Protein AF-X1CVQ2-F1 (afdb_monomer_lite)

Sequence (44 aa):
IKDKKQTRTTIPKQFVDEAGVETGDKMEWELKKKKLKGELKKNG

Organism: NCBI:txid412755

pLDDT: mean 77.98, std 11.24, range [45.34, 87.81]

Secondary structure (DSSP, 8-state):
---------PPPHHHHHHTT--TT-EEEEEEETTEEEEEEE---

Structure (mmCIF, N/CA/C/O backbone):
data_AF-X1CVQ2-F1
#
_entry.id   AF-X1CVQ2-F1
#
loop_
_atom_site.group_PDB
_atom_site.id
_atom_site.type_symbol
_atom_site.label_atom_id
_atom_site.label_alt_id
_atom_site.label_comp_id
_atom_site.label_asym_id
_atom_site.label_entity_id
_atom_site.label_seq_id
_atom_site.pdbx_PDB_ins_code
_atom_site.Cartn_x
_atom_site.Cartn_y
_atom_site.Cartn_z
_atom_site.occupancy
_atom_site.B_iso_or_equiv
_atom_site.auth_seq_id
_atom_site.auth_comp_id
_atom_site.auth_asym_id
_atom_site.auth_atom_id
_atom_site.pdbx_PDB_model_num
ATOM 1 N N . ILE A 1 1 ? 9.034 2.906 26.060 1.00 45.34 1 ILE A N 1
ATOM 2 C CA . ILE A 1 1 ? 9.435 1.944 25.005 1.00 45.34 1 ILE A CA 1
ATOM 3 C C . ILE A 1 1 ? 8.933 2.502 23.672 1.00 45.34 1 ILE A C 1
ATOM 5 O O . ILE A 1 1 ? 7.727 2.586 23.494 1.00 45.34 1 ILE A O 1
ATOM 9 N N . LYS A 1 2 ? 9.817 3.005 22.793 1.00 48.78 2 LYS A N 1
ATOM 10 C CA . LYS A 1 2 ? 9.442 3.361 21.410 1.00 48.78 2 LYS A CA 1
ATOM 11 C C . LYS A 1 2 ? 9.493 2.070 20.602 1.00 48.78 2 LYS A C 1
ATOM 13 O O . LYS A 1 2 ? 10.571 1.665 20.174 1.00 48.78 2 LYS A O 1
ATOM 18 N N . ASP A 1 3 ? 8.354 1.405 20.468 1.00 51.44 3 ASP A N 1
ATOM 19 C CA . ASP A 1 3 ? 8.239 0.211 19.639 1.00 51.44 3 ASP A CA 1
ATOM 20 C C . ASP A 1 3 ? 8.353 0.637 18.166 1.00 51.44 3 ASP A C 1
ATOM 22 O O . ASP A 1 3 ? 7.436 1.214 17.587 1.00 51.44 3 ASP A O 1
ATOM 26 N N . LYS A 1 4 ? 9.549 0.467 17.592 1.00 57.66 4 LYS A N 1
ATOM 27 C CA . LYS A 1 4 ? 9.851 0.723 16.175 1.00 57.66 4 LYS A CA 1
ATOM 28 C C . LYS A 1 4 ? 9.743 -0.570 15.359 1.00 57.66 4 LYS A C 1
ATOM 30 O O . LYS A 1 4 ? 10.556 -0.807 14.468 1.00 57.66 4 LYS A O 1
ATOM 35 N N . LYS A 1 5 ? 8.785 -1.448 15.669 1.00 61.22 5 LYS A N 1
ATOM 36 C CA . LYS A 1 5 ? 8.498 -2.605 14.815 1.00 61.22 5 LYS A CA 1
ATOM 37 C C . LYS A 1 5 ? 7.806 -2.122 13.546 1.00 61.22 5 LYS A C 1
ATOM 39 O O . LYS A 1 5 ? 6.588 -2.008 13.479 1.00 61.22 5 LYS A O 1
ATOM 44 N N . GLN A 1 6 ? 8.605 -1.807 12.532 1.00 60.38 6 GLN A N 1
ATOM 45 C CA . GLN A 1 6 ? 8.099 -1.655 11.178 1.00 60.38 6 GLN A CA 1
ATOM 46 C C . GLN A 1 6 ? 7.749 -3.051 10.659 1.00 60.38 6 GLN A C 1
ATOM 48 O O . GLN A 1 6 ? 8.627 -3.836 10.304 1.00 60.38 6 GLN A O 1
ATOM 53 N N . THR A 1 7 ? 6.462 -3.382 10.652 1.00 65.69 7 THR A N 1
ATOM 54 C CA . THR A 1 7 ? 5.983 -4.619 10.035 1.00 65.69 7 THR A CA 1
ATOM 55 C C . THR A 1 7 ? 6.090 -4.470 8.521 1.00 65.69 7 THR A C 1
ATOM 57 O O . THR A 1 7 ? 5.379 -3.666 7.920 1.00 65.69 7 THR A O 1
ATOM 60 N N . ARG A 1 8 ? 7.007 -5.220 7.900 1.00 70.19 8 ARG A N 1
ATOM 61 C CA . ARG A 1 8 ? 7.116 -5.308 6.441 1.00 70.19 8 ARG A CA 1
ATOM 62 C C . ARG A 1 8 ? 6.299 -6.502 5.960 1.00 70.19 8 ARG A C 1
ATOM 64 O O . ARG A 1 8 ? 6.700 -7.641 6.177 1.00 70.19 8 ARG A O 1
ATOM 71 N N . THR A 1 9 ? 5.191 -6.228 5.286 1.00 72.56 9 THR A N 1
ATOM 72 C CA . T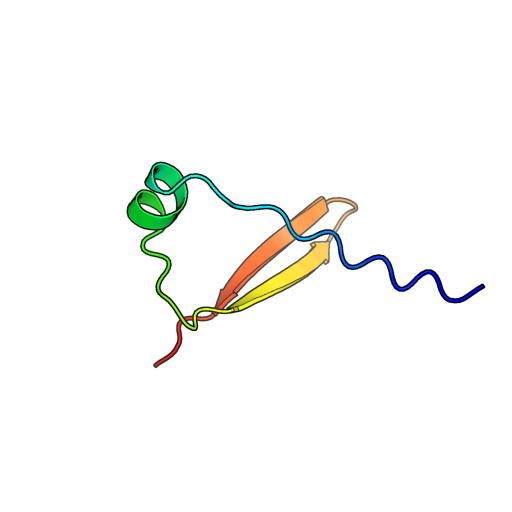HR A 1 9 ? 4.358 -7.248 4.639 1.00 72.56 9 THR A CA 1
ATOM 73 C C . THR A 1 9 ? 4.517 -7.136 3.129 1.00 72.56 9 THR A C 1
ATOM 75 O O . THR A 1 9 ? 4.497 -6.032 2.588 1.00 72.56 9 THR A O 1
ATOM 78 N N . THR A 1 10 ? 4.681 -8.268 2.446 1.00 81.00 10 THR A N 1
ATOM 79 C CA . THR A 1 10 ? 4.668 -8.318 0.979 1.00 81.00 10 THR A CA 1
ATOM 80 C C . THR A 1 10 ? 3.226 -8.405 0.498 1.00 81.00 10 THR A C 1
ATOM 82 O O . THR A 1 10 ? 2.483 -9.283 0.935 1.00 81.00 10 THR A O 1
ATOM 85 N N . ILE A 1 11 ? 2.832 -7.508 -0.403 1.00 78.62 11 ILE A N 1
ATOM 86 C CA . ILE A 1 11 ? 1.515 -7.553 -1.041 1.00 78.62 11 ILE A CA 1
ATOM 87 C C . ILE A 1 11 ? 1.594 -8.489 -2.259 1.00 78.62 11 ILE A C 1
ATOM 89 O O . ILE A 1 11 ? 2.553 -8.385 -3.028 1.00 78.62 11 ILE A O 1
ATOM 93 N N . PRO A 1 12 ? 0.633 -9.413 -2.450 1.00 86.06 12 PRO A N 1
ATOM 94 C CA . PRO A 1 12 ? 0.595 -10.264 -3.634 1.00 86.06 12 PRO A CA 1
ATOM 95 C C . PRO A 1 12 ? 0.553 -9.451 -4.930 1.00 86.06 12 PRO A C 1
ATOM 97 O O . PRO A 1 12 ? -0.187 -8.474 -5.033 1.00 86.06 12 PRO A O 1
ATOM 100 N N . LYS A 1 13 ? 1.313 -9.902 -5.935 1.00 84.00 13 LYS A N 1
ATOM 101 C CA . LYS A 1 13 ? 1.498 -9.187 -7.205 1.00 84.00 13 LYS A CA 1
ATOM 102 C C . LYS A 1 13 ? 0.181 -8.881 -7.926 1.00 84.00 13 LYS A C 1
ATOM 104 O O . LYS A 1 13 ? 0.023 -7.7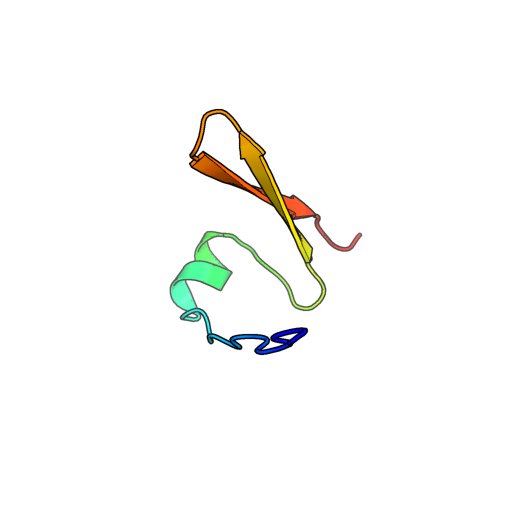83 -8.434 1.00 84.00 13 LYS A O 1
ATOM 109 N N . GLN A 1 14 ? -0.783 -9.799 -7.888 1.00 86.69 14 GLN A N 1
ATOM 110 C CA . GLN A 1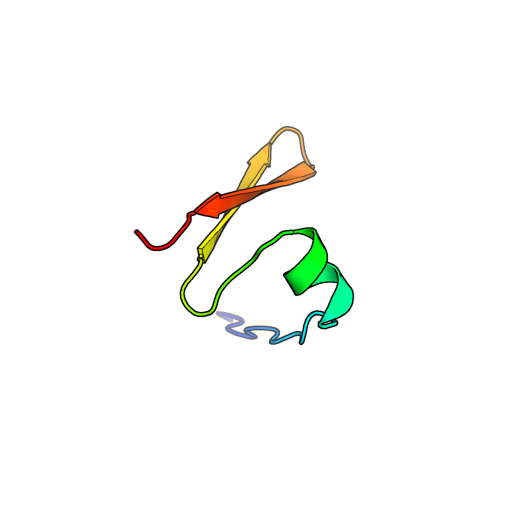 14 ? -2.086 -9.600 -8.527 1.00 86.69 14 GLN A CA 1
ATOM 111 C C . GLN A 1 14 ? -2.781 -8.308 -8.055 1.00 86.69 14 GLN A C 1
ATOM 113 O O . GLN A 1 14 ? -3.295 -7.557 -8.874 1.00 86.69 14 GLN A O 1
ATOM 118 N N . PHE A 1 15 ? -2.731 -7.999 -6.754 1.00 83.19 15 PHE A N 1
ATOM 119 C CA . PHE A 1 15 ? -3.344 -6.779 -6.217 1.00 83.19 15 PHE A CA 1
ATOM 120 C C . PHE A 1 15 ? -2.573 -5.511 -6.588 1.00 83.19 15 PHE A C 1
ATOM 122 O O . PHE A 1 15 ? -3.168 -4.445 -6.716 1.00 83.19 15 PHE A O 1
ATOM 129 N N . VAL A 1 16 ? -1.252 -5.619 -6.737 1.00 83.19 16 VAL A N 1
ATOM 130 C CA . VAL A 1 16 ? -0.388 -4.517 -7.181 1.00 83.19 16 VAL A CA 1
ATOM 131 C C . VAL A 1 16 ? -0.711 -4.174 -8.636 1.00 83.19 16 VAL A C 1
ATOM 133 O O . VAL A 1 16 ? -0.935 -3.005 -8.941 1.00 83.19 16 VAL A O 1
ATOM 136 N N . ASP A 1 17 ? -0.821 -5.193 -9.491 1.00 84.94 17 ASP A N 1
ATOM 137 C CA . ASP A 1 17 ? -1.114 -5.046 -10.918 1.00 84.94 17 ASP A CA 1
ATOM 138 C C . ASP A 1 17 ? -2.545 -4.512 -11.147 1.00 84.94 17 ASP A C 1
ATOM 140 O O . ASP A 1 17 ? -2.729 -3.562 -11.906 1.00 84.94 17 ASP A O 1
ATOM 144 N N . GLU A 1 18 ? -3.556 -5.045 -10.443 1.00 86.06 18 GLU A N 1
ATOM 145 C CA . GLU A 1 18 ? -4.95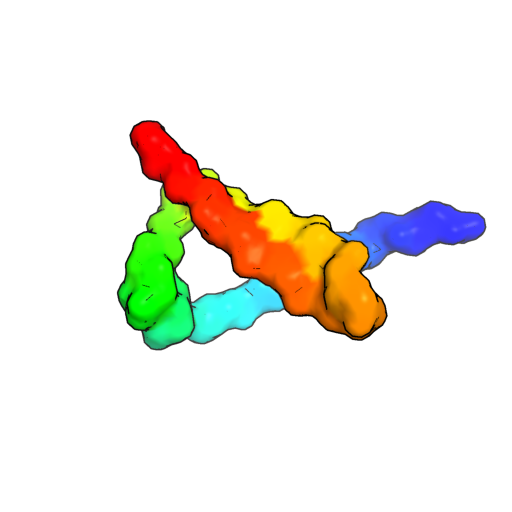1 -4.564 -10.515 1.00 86.06 18 GLU A CA 1
ATOM 146 C C . GLU A 1 18 ? -5.099 -3.104 -10.058 1.00 86.06 18 GLU A C 1
ATOM 148 O O . GLU A 1 18 ? -5.870 -2.339 -10.638 1.00 86.06 18 GLU A O 1
ATOM 153 N N . ALA A 1 19 ? -4.351 -2.696 -9.027 1.00 82.00 19 ALA A N 1
ATOM 154 C CA . ALA A 1 19 ? -4.333 -1.317 -8.540 1.00 82.00 19 ALA A CA 1
ATOM 155 C C . ALA A 1 19 ? -3.393 -0.399 -9.351 1.00 82.00 19 ALA A C 1
ATOM 157 O O . ALA A 1 19 ? -3.293 0.799 -9.060 1.00 82.00 19 ALA A O 1
ATOM 158 N N . GLY A 1 20 ? -2.685 -0.955 -10.341 1.00 84.62 20 GLY A N 1
ATOM 159 C CA . GLY A 1 20 ? -1.700 -0.264 -11.167 1.00 84.62 20 GLY A CA 1
ATOM 160 C C . GLY A 1 20 ? -0.554 0.351 -10.366 1.00 84.62 20 GLY A C 1
ATOM 161 O O . GLY A 1 20 ? -0.059 1.401 -10.756 1.00 84.62 20 GLY A O 1
ATOM 162 N N . VAL A 1 21 ? -0.202 -0.205 -9.204 1.00 85.00 21 VAL A N 1
ATOM 163 C CA . VAL A 1 21 ? 0.824 0.333 -8.295 1.00 85.00 21 VAL A CA 1
ATOM 164 C C . VAL A 1 21 ? 2.213 0.048 -8.858 1.00 85.00 21 VAL A C 1
ATOM 166 O O . VAL A 1 21 ? 2.550 -1.101 -9.134 1.00 85.00 21 VAL A O 1
ATOM 169 N N . GLU A 1 22 ? 3.043 1.079 -8.973 1.00 83.56 22 GLU A N 1
ATOM 170 C CA . GLU A 1 22 ? 4.401 0.951 -9.503 1.00 83.56 22 GLU A CA 1
ATOM 171 C C . GLU A 1 22 ? 5.477 1.053 -8.417 1.00 83.56 22 GLU A C 1
ATOM 173 O O . GLU A 1 22 ? 5.249 1.488 -7.284 1.00 83.56 22 GLU A O 1
ATOM 178 N N . THR A 1 23 ? 6.697 0.635 -8.765 1.00 80.50 23 THR A N 1
ATOM 179 C CA . THR A 1 23 ? 7.845 0.778 -7.863 1.00 80.50 23 THR A CA 1
ATOM 180 C C . THR A 1 23 ? 8.155 2.261 -7.679 1.00 80.50 23 THR A C 1
ATOM 182 O O . THR A 1 23 ? 8.556 2.931 -8.622 1.00 80.50 23 THR A O 1
ATOM 185 N N . GLY A 1 24 ? 7.999 2.766 -6.454 1.00 82.38 24 GLY A N 1
ATOM 186 C CA . GLY A 1 24 ? 8.188 4.186 -6.132 1.00 82.38 24 GLY A CA 1
ATOM 187 C C . GLY A 1 24 ? 6.898 4.903 -5.737 1.00 82.38 24 GLY A C 1
ATOM 188 O O . GLY A 1 24 ? 6.978 5.939 -5.074 1.00 82.38 24 GLY A O 1
ATOM 189 N N . ASP A 1 25 ? 5.734 4.322 -6.048 1.00 84.38 25 ASP A N 1
ATOM 190 C CA . ASP A 1 25 ? 4.453 4.802 -5.537 1.00 84.38 25 ASP A CA 1
ATOM 191 C C . ASP A 1 25 ? 4.440 4.748 -4.004 1.00 84.38 25 ASP A C 1
ATOM 193 O O . ASP A 1 25 ? 4.944 3.813 -3.370 1.00 84.38 25 ASP A O 1
ATOM 197 N N . LYS A 1 26 ? 3.845 5.771 -3.388 1.00 83.56 26 LYS A N 1
ATOM 198 C CA . LYS A 1 26 ? 3.734 5.881 -1.930 1.00 83.56 26 LYS A CA 1
ATOM 199 C C . LYS A 1 26 ? 2.275 5.855 -1.527 1.00 83.56 26 LYS A C 1
ATOM 201 O O . LYS A 1 26 ? 1.442 6.515 -2.137 1.00 83.56 26 LYS A O 1
ATOM 206 N N . MET A 1 27 ? 1.965 5.111 -0.472 1.00 84.31 27 MET A N 1
ATOM 207 C CA . MET A 1 27 ? 0.622 5.090 0.096 1.00 84.31 27 MET A CA 1
ATOM 208 C C . MET A 1 27 ? 0.598 5.927 1.368 1.00 84.31 27 MET A C 1
ATOM 210 O O . MET A 1 27 ? 1.320 5.637 2.323 1.00 84.31 27 MET A O 1
ATOM 214 N N . GLU A 1 28 ? -0.227 6.967 1.371 1.00 85.56 28 GLU A N 1
ATOM 215 C CA . GLU A 1 28 ? -0.470 7.793 2.548 1.00 85.56 28 GLU A CA 1
ATOM 216 C C . GLU A 1 28 ? -1.741 7.306 3.235 1.00 85.56 28 GLU A C 1
ATOM 218 O O . GLU A 1 28 ? -2.777 7.110 2.600 1.00 85.56 28 GLU A O 1
ATOM 223 N N . TRP A 1 29 ? -1.653 7.068 4.541 1.00 84.69 29 TRP A N 1
ATOM 224 C CA . TRP A 1 29 ? -2.758 6.540 5.331 1.00 84.69 29 TRP A CA 1
ATOM 225 C C . TRP A 1 29 ? -3.282 7.612 6.274 1.00 84.69 29 TRP A C 1
ATOM 227 O O . TRP A 1 29 ? -2.546 8.111 7.124 1.00 84.69 29 TRP A O 1
ATOM 237 N N . GLU A 1 30 ? -4.574 7.907 6.181 1.00 86.62 30 GLU A N 1
ATOM 238 C CA . GL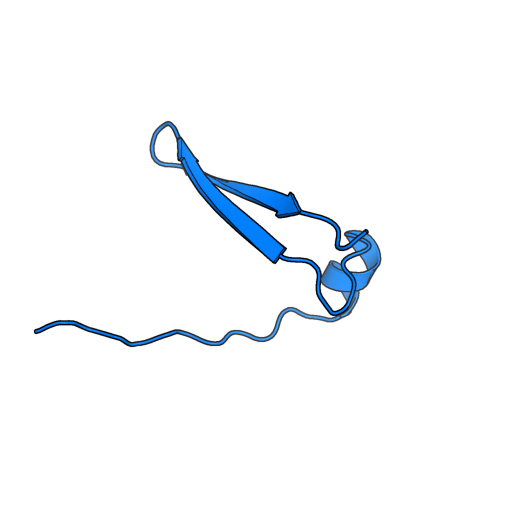U A 1 30 ? -5.261 8.805 7.103 1.00 86.62 30 GLU A CA 1
ATOM 239 C C . GLU A 1 30 ? -6.319 8.048 7.907 1.00 86.62 30 GLU A C 1
ATOM 241 O O . GLU A 1 30 ? -7.156 7.317 7.367 1.00 86.62 30 GLU A O 1
ATOM 246 N N . LEU A 1 31 ? -6.322 8.248 9.226 1.00 85.81 31 LEU A N 1
ATOM 247 C CA . LEU A 1 31 ? -7.365 7.721 10.099 1.00 85.81 31 LEU A CA 1
ATOM 248 C C . LEU A 1 31 ? -8.565 8.679 10.093 1.00 85.81 31 LEU A C 1
ATOM 250 O O . LEU A 1 31 ? -8.542 9.722 10.744 1.00 85.81 31 LEU A O 1
ATOM 254 N N . LYS A 1 32 ? -9.649 8.316 9.399 1.00 83.81 32 LYS A N 1
ATOM 255 C CA . LYS A 1 32 ? -10.907 9.083 9.376 1.00 83.81 32 LYS A CA 1
ATOM 256 C C . LYS A 1 32 ? -12.050 8.234 9.916 1.00 83.81 32 LYS A C 1
ATOM 258 O O . LYS A 1 32 ? -12.294 7.127 9.448 1.00 83.81 32 LYS A O 1
ATOM 263 N N . LYS A 1 33 ? -12.792 8.755 10.902 1.00 81.69 33 LYS A N 1
ATOM 264 C CA . LYS A 1 33 ? -13.972 8.084 11.495 1.00 81.69 33 LYS A CA 1
ATOM 265 C C . LYS A 1 33 ? -13.687 6.642 11.961 1.00 81.69 33 LYS A C 1
ATOM 267 O O . LYS A 1 33 ? -14.473 5.737 11.696 1.00 81.69 33 LYS A O 1
ATOM 272 N N . LYS A 1 34 ? -12.549 6.425 12.635 1.00 87.81 34 LYS A N 1
ATOM 273 C CA . LYS A 1 34 ? -12.061 5.102 13.087 1.00 87.81 34 LYS A CA 1
ATOM 274 C C . LYS A 1 34 ? -11.762 4.095 11.959 1.00 87.81 34 LYS A C 1
ATOM 276 O O . LYS A 1 34 ? -11.565 2.919 12.242 1.00 87.81 34 LYS A O 1
ATOM 281 N N . LYS A 1 35 ? -11.708 4.533 10.697 1.00 82.62 35 LYS A N 1
ATOM 282 C CA . LYS A 1 35 ? -11.294 3.721 9.546 1.00 82.62 35 LYS A CA 1
ATOM 283 C C . LYS A 1 35 ? -9.991 4.271 8.969 1.00 82.62 35 LYS A C 1
ATOM 285 O O . LY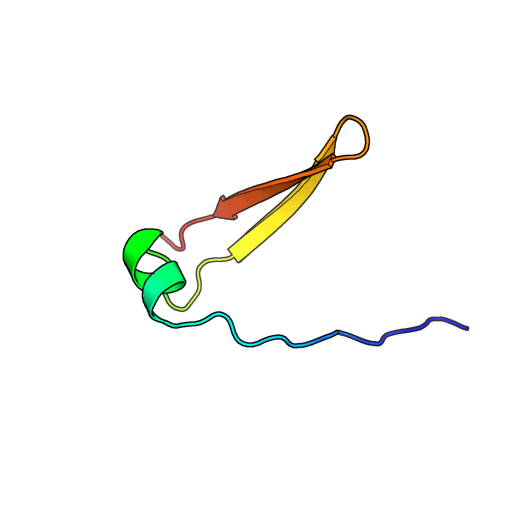S A 1 35 ? -9.828 5.485 8.864 1.00 82.62 35 LYS A O 1
ATOM 290 N N . LEU A 1 36 ? -9.076 3.379 8.599 1.00 82.81 36 LEU A N 1
ATOM 291 C CA . LEU A 1 36 ? -7.884 3.737 7.832 1.00 82.81 36 LEU A CA 1
ATOM 292 C C . LEU A 1 36 ? -8.284 3.891 6.368 1.00 82.81 36 LEU A C 1
ATOM 294 O O . LEU A 1 36 ? -8.851 2.971 5.779 1.00 82.81 36 LEU A O 1
ATOM 298 N N . LYS A 1 37 ? -8.017 5.063 5.799 1.00 84.56 37 LYS A N 1
ATOM 299 C CA . LYS A 1 37 ? -8.205 5.339 4.379 1.00 84.56 37 LYS A CA 1
ATOM 300 C C . LYS A 1 37 ? -6.824 5.552 3.767 1.00 84.56 37 LYS A C 1
ATOM 302 O O . LYS A 1 37 ? -6.084 6.403 4.248 1.00 84.56 37 LYS A O 1
ATOM 307 N N . GLY A 1 38 ? -6.472 4.736 2.778 1.00 84.94 38 GLY A N 1
ATOM 308 C CA . GLY A 1 38 ? -5.212 4.854 2.048 1.00 84.94 38 GLY A CA 1
ATOM 309 C C . GLY A 1 38 ? -5.429 5.605 0.741 1.00 84.94 38 GLY A C 1
ATOM 310 O O . GLY A 1 38 ? -6.338 5.256 -0.011 1.00 84.94 38 GLY A O 1
ATOM 311 N N . GLU A 1 39 ? -4.609 6.614 0.475 1.00 84.56 39 GLU A N 1
ATOM 312 C CA . GLU A 1 39 ? -4.527 7.286 -0.820 1.00 84.56 39 GLU A CA 1
ATOM 313 C C . GLU A 1 39 ? -3.197 6.928 -1.484 1.00 84.56 39 GLU A C 1
ATOM 315 O O . GLU A 1 39 ? -2.132 7.005 -0.866 1.00 84.56 39 GLU A O 1
ATOM 320 N N . LEU A 1 40 ? -3.260 6.501 -2.746 1.00 84.00 40 LEU A N 1
ATOM 321 C CA . LEU A 1 40 ? -2.074 6.186 -3.532 1.00 84.00 40 LEU A CA 1
ATOM 322 C C . LEU A 1 40 ? -1.539 7.471 -4.172 1.00 84.00 40 LEU A C 1
ATOM 324 O O . LEU A 1 40 ? -2.215 8.096 -4.988 1.00 84.00 40 LEU A O 1
ATOM 328 N N . LYS A 1 41 ? -0.317 7.854 -3.815 1.00 83.19 41 LYS A N 1
ATOM 329 C CA . LYS A 1 41 ? 0.442 8.916 -4.472 1.00 83.19 41 LYS A CA 1
ATOM 330 C C . LYS A 1 41 ? 1.305 8.278 -5.550 1.00 83.19 41 LYS A C 1
ATOM 332 O O . LYS A 1 41 ? 2.248 7.548 -5.240 1.00 83.19 41 LYS A O 1
ATOM 337 N N . LYS A 1 42 ? 0.949 8.560 -6.803 1.00 80.19 42 LYS A N 1
ATOM 338 C CA . LYS A 1 42 ? 1.737 8.164 -7.965 1.00 80.19 42 LYS A CA 1
ATOM 339 C C . LYS A 1 42 ? 3.064 8.900 -7.970 1.00 80.19 42 LYS A C 1
ATOM 341 O O . LYS A 1 42 ? 3.095 10.106 -7.717 1.00 80.19 42 LYS A O 1
ATOM 346 N N . ASN A 1 43 ? 4.138 8.173 -8.238 1.00 73.31 43 ASN A N 1
ATOM 347 C CA . ASN A 1 43 ? 5.396 8.808 -8.581 1.00 73.31 43 ASN A CA 1
ATOM 348 C C . ASN A 1 43 ? 5.262 9.342 -10.018 1.00 73.31 43 ASN A C 1
ATOM 350 O O . ASN A 1 43 ? 4.938 8.574 -10.920 1.00 73.31 43 ASN A O 1
ATOM 354 N N . GLY A 1 44 ? 5.378 10.661 -10.188 1.00 57.81 44 GLY A N 1
ATOM 355 C CA . GLY A 1 44 ? 5.306 11.320 -11.497 1.00 57.81 44 GLY A CA 1
ATOM 356 C C . GLY A 1 44 ? 6.576 11.152 -12.315 1.00 57.81 44 GLY A C 1
ATOM 357 O O . GLY A 1 44 ? 7.637 10.888 -11.702 1.00 57.81 44 GLY A O 1
#

Radius of gyration: 13.09 Å; chains: 1; bounding box: 24×22×36 Å

Foldseek 3Di:
DPPPPPDDDDDDPVVCVVVVPDDPWDWDWDQDPNDTDIDIDDDD